Protein AF-A0A520I5Y0-F1 (afdb_monomer)

Nearest PDB structures (foldseek):
  2a5v-assembly1_A  TM=8.656E-01  e=2.217E-03  Mycobacterium tuberculosis H37Rv
  1ym3-assembly1_A-2  TM=8.417E-01  e=1.494E-02  Mycobacterium tuberculosis H37Rv
  8bqs-assembly1_Dc  TM=2.310E-01  e=4.572E+00  Tetrahymena thermophila SB210

Secondary structure (DSSP, 8-state):
----HHHHHHHHHHHHHHHHHHTS-TTSSSSS-HHHHHHHHHHHHHHHHH-HHHHHHHHHTS---EEEEE-TTT--EEEEEE--SS----SSSTT--

Solvent-accessible surface area (backbone atoms only — not comparable to full-atom values): 6111 Å² total; per-residue (Å²): 131,84,84,46,83,76,56,43,63,57,53,59,70,45,45,64,14,45,61,53,30,73,77,50,63,78,79,74,48,96,58,84,55,47,42,61,54,34,38,46,53,50,48,56,51,46,48,51,72,74,31,67,67,58,33,49,38,41,74,72,56,78,43,62,52,72,39,69,50,67,43,89,90,78,68,51,68,50,75,80,42,83,60,45,86,60,87,80,82,84,84,84,75,92,83,79,126

Radius of gyration: 16.55 Å; Cα contacts (8 Å, |Δi|>4): 84; chains: 1; bounding box: 33×55×33 Å

Sequence (97 aa):
GVKDGHITGLLDRIQPAISKAMLLDEKAYRFKDKVAYTNVENSLEEILTKSDIVREMFRNGDIGIVGGVYNVENGEVDFFKDLTSQKTTHQQVAAAI

Structure (mmCIF, N/CA/C/O backbone):
data_AF-A0A520I5Y0-F1
#
_entry.id   AF-A0A520I5Y0-F1
#
loop_
_atom_site.group_PDB
_atom_site.id
_atom_site.type_symbol
_atom_site.label_atom_id
_atom_site.label_alt_id
_atom_site.label_comp_id
_atom_site.label_asym_id
_atom_site.label_entity_id
_atom_site.label_seq_id
_atom_site.pdbx_PDB_ins_code
_atom_site.Cartn_x
_atom_site.Cartn_y
_atom_site.Cartn_z
_atom_site.occupancy
_atom_site.B_iso_or_equiv
_atom_site.auth_seq_id
_atom_site.auth_comp_id
_atom_site.auth_asym_id
_atom_site.auth_atom_id
_atom_site.pdbx_PDB_model_num
ATOM 1 N N . GLY A 1 1 ? 15.659 18.752 -6.696 1.00 55.59 1 GLY A N 1
ATOM 2 C CA . GLY A 1 1 ? 14.289 18.261 -6.935 1.00 55.59 1 GLY A CA 1
ATOM 3 C C . GLY A 1 1 ? 13.495 19.338 -7.640 1.00 55.59 1 GLY A C 1
ATOM 4 O O . GLY A 1 1 ? 13.693 20.505 -7.316 1.00 55.59 1 GLY A O 1
ATOM 5 N N . VAL A 1 2 ? 12.673 18.960 -8.620 1.00 53.00 2 VAL A N 1
ATOM 6 C CA . VAL A 1 2 ? 11.804 19.875 -9.380 1.00 53.00 2 VAL A CA 1
ATOM 7 C C . VAL A 1 2 ? 10.730 20.418 -8.431 1.00 53.00 2 VAL A C 1
ATOM 9 O O . VAL A 1 2 ? 10.042 19.632 -7.786 1.00 53.00 2 VAL A O 1
ATOM 12 N N . LYS A 1 3 ? 10.637 21.743 -8.284 1.00 53.78 3 LYS A N 1
ATOM 13 C CA . LYS A 1 3 ? 9.687 22.410 -7.380 1.00 53.78 3 LYS A CA 1
ATOM 14 C C . LYS A 1 3 ? 8.492 22.931 -8.173 1.00 53.78 3 LYS A C 1
ATOM 16 O O . LYS A 1 3 ? 8.409 24.124 -8.438 1.00 53.78 3 LYS A O 1
ATOM 21 N N . ASP A 1 4 ? 7.582 22.032 -8.533 1.00 68.06 4 ASP A N 1
ATOM 22 C CA . ASP A 1 4 ? 6.228 22.409 -8.947 1.00 68.06 4 ASP A CA 1
ATOM 23 C C . ASP A 1 4 ? 5.300 22.253 -7.738 1.00 68.06 4 ASP A C 1
ATOM 25 O O . ASP A 1 4 ? 5.191 21.167 -7.160 1.00 68.06 4 ASP A O 1
ATOM 29 N N . GLY A 1 5 ? 4.677 23.351 -7.303 1.00 60.81 5 GLY A N 1
ATOM 30 C CA . GLY A 1 5 ? 3.991 23.462 -6.006 1.00 60.81 5 GLY A CA 1
ATOM 31 C C . GLY A 1 5 ? 2.905 22.409 -5.740 1.00 60.81 5 GLY A C 1
ATOM 32 O O . GLY A 1 5 ? 2.714 22.018 -4.594 1.00 60.81 5 GLY A O 1
ATOM 33 N N . HIS A 1 6 ? 2.250 21.882 -6.779 1.00 69.19 6 HIS A N 1
ATOM 34 C CA . HIS A 1 6 ? 1.245 20.817 -6.643 1.00 69.19 6 HIS A CA 1
ATOM 35 C C . HIS A 1 6 ? 1.854 19.411 -6.562 1.00 69.19 6 HIS A C 1
ATOM 37 O O . HIS A 1 6 ? 1.357 18.551 -5.839 1.00 69.19 6 HIS A O 1
ATOM 43 N N . ILE A 1 7 ? 2.947 19.176 -7.287 1.00 74.25 7 ILE A N 1
ATOM 44 C CA . ILE A 1 7 ? 3.621 17.874 -7.336 1.00 74.25 7 ILE A CA 1
ATOM 45 C C . ILE A 1 7 ? 4.456 17.669 -6.069 1.00 74.25 7 ILE A C 1
ATOM 47 O O . ILE A 1 7 ? 4.525 16.558 -5.557 1.00 74.25 7 ILE A O 1
ATOM 51 N N . THR A 1 8 ? 5.024 18.743 -5.515 1.00 77.50 8 THR A N 1
ATOM 52 C CA . THR A 1 8 ? 5.866 18.689 -4.308 1.00 77.50 8 THR A CA 1
ATOM 53 C C . THR A 1 8 ? 5.130 18.034 -3.134 1.00 77.50 8 THR A C 1
ATOM 55 O O . THR A 1 8 ? 5.651 17.093 -2.546 1.00 77.50 8 THR A O 1
ATOM 58 N N . GLY A 1 9 ? 3.878 18.426 -2.867 1.00 79.81 9 GLY A N 1
ATOM 59 C CA . GLY A 1 9 ? 3.096 17.825 -1.780 1.00 79.81 9 GLY A CA 1
ATOM 60 C C . GLY A 1 9 ? 2.764 16.343 -1.997 1.00 79.81 9 GLY A C 1
ATOM 61 O O . GLY A 1 9 ? 2.692 15.578 -1.039 1.00 79.81 9 GLY A O 1
ATOM 62 N N . LEU A 1 10 ? 2.598 15.901 -3.249 1.00 79.94 10 LEU A N 1
ATOM 63 C CA . LEU A 1 10 ? 2.431 14.477 -3.565 1.00 79.94 10 LEU A CA 1
ATOM 64 C C . LEU A 1 10 ? 3.747 13.709 -3.396 1.00 79.94 10 LEU A C 1
ATOM 66 O O . LEU A 1 10 ? 3.743 12.596 -2.872 1.00 79.94 10 LEU A O 1
ATOM 70 N N . LEU A 1 11 ? 4.870 14.316 -3.790 1.00 81.06 11 LEU A N 1
ATOM 71 C CA . LEU A 1 11 ? 6.204 13.742 -3.616 1.00 81.06 11 LEU A CA 1
ATOM 72 C C . LEU A 1 11 ? 6.579 13.585 -2.139 1.00 81.06 11 LEU A C 1
ATOM 74 O O . LEU A 1 11 ? 7.236 12.606 -1.786 1.00 81.06 11 LEU A O 1
ATOM 78 N N . ASP A 1 12 ? 6.132 14.499 -1.278 1.00 84.38 12 ASP A N 1
ATOM 79 C CA . ASP A 1 12 ? 6.351 14.421 0.168 1.00 84.38 12 ASP A CA 1
ATOM 80 C C . ASP A 1 12 ? 5.654 13.196 0.781 1.00 84.38 12 ASP A C 1
ATOM 82 O O . ASP A 1 12 ? 6.216 12.529 1.651 1.00 84.38 12 ASP A O 1
ATOM 86 N N . ARG A 1 13 ? 4.467 12.825 0.278 1.00 84.06 13 ARG A N 1
ATOM 87 C CA . ARG A 1 13 ? 3.715 11.652 0.764 1.00 84.06 13 ARG A CA 1
ATOM 88 C C . ARG A 1 13 ? 4.385 10.322 0.431 1.00 84.06 13 ARG A C 1
ATOM 90 O O . ARG A 1 13 ? 4.209 9.365 1.178 1.00 84.06 13 ARG A O 1
ATOM 97 N N . ILE A 1 14 ? 5.161 10.260 -0.651 1.00 86.88 14 ILE A N 1
ATOM 98 C CA . ILE A 1 14 ? 5.876 9.039 -1.051 1.00 86.88 14 ILE A CA 1
ATOM 99 C C . ILE A 1 14 ? 7.291 8.950 -0.462 1.00 86.88 14 ILE A C 1
ATOM 101 O O . ILE A 1 14 ? 7.899 7.883 -0.526 1.00 86.88 14 ILE A O 1
ATOM 105 N N . GLN A 1 15 ? 7.826 10.020 0.147 1.00 89.06 15 GLN A N 1
ATOM 106 C CA . GLN A 1 15 ? 9.163 9.983 0.764 1.00 89.06 15 GLN A CA 1
ATOM 107 C C . GLN A 1 15 ? 9.336 8.842 1.778 1.00 89.06 15 GLN A C 1
ATOM 109 O O . GLN A 1 15 ? 10.337 8.130 1.679 1.00 89.06 15 GLN A O 1
ATOM 114 N N . PRO A 1 16 ? 8.378 8.576 2.692 1.00 90.81 16 PRO A N 1
ATOM 115 C CA . PRO A 1 16 ? 8.513 7.468 3.636 1.00 90.81 16 PRO A CA 1
ATOM 116 C C . PRO A 1 16 ? 8.621 6.108 2.933 1.00 90.81 16 PRO A C 1
ATOM 118 O O . PRO A 1 16 ? 9.350 5.225 3.384 1.00 90.81 16 PRO A O 1
ATOM 121 N N . ALA A 1 17 ? 7.925 5.936 1.804 1.00 92.19 17 ALA A N 1
ATOM 122 C CA . ALA A 1 17 ? 7.973 4.710 1.013 1.00 92.19 17 ALA A CA 1
ATOM 123 C C . ALA A 1 17 ? 9.340 4.531 0.345 1.00 92.19 17 ALA A C 1
ATOM 125 O O . ALA A 1 17 ? 9.910 3.439 0.396 1.00 92.19 17 ALA A O 1
ATOM 126 N N . ILE A 1 18 ? 9.900 5.609 -0.210 1.00 91.69 18 ILE A N 1
ATOM 127 C CA . ILE A 1 18 ? 11.242 5.612 -0.806 1.00 91.69 18 ILE A CA 1
ATOM 128 C C . ILE A 1 18 ? 12.289 5.246 0.249 1.00 91.69 18 ILE A C 1
ATOM 130 O O . ILE A 1 18 ? 13.069 4.319 0.033 1.00 91.69 18 ILE A O 1
ATOM 134 N N . SER A 1 19 ? 12.275 5.906 1.412 1.00 92.38 19 SER A N 1
ATOM 135 C CA . SER A 1 19 ? 13.221 5.612 2.496 1.00 92.38 19 SER A CA 1
ATOM 136 C C . SER A 1 19 ? 13.139 4.153 2.951 1.00 92.38 19 SER A C 1
ATOM 138 O O . SER A 1 19 ? 14.170 3.505 3.118 1.00 92.38 19 SER A O 1
ATOM 140 N N . LYS A 1 20 ? 11.926 3.601 3.084 1.00 91.69 20 LYS A N 1
ATOM 141 C CA . LYS A 1 20 ? 11.717 2.188 3.432 1.00 91.69 20 LYS A CA 1
ATOM 142 C C . LYS A 1 20 ? 12.245 1.244 2.346 1.00 91.69 20 LYS A C 1
ATOM 144 O O . LYS A 1 20 ? 12.905 0.259 2.661 1.00 91.69 20 LYS A O 1
ATOM 149 N N . ALA A 1 21 ? 12.023 1.563 1.071 1.00 91.94 21 ALA A N 1
ATOM 150 C CA . ALA A 1 21 ? 12.465 0.743 -0.060 1.00 91.94 21 ALA A CA 1
ATOM 151 C C . ALA A 1 21 ? 13.996 0.664 -0.200 1.00 91.94 21 ALA A C 1
ATOM 153 O O . ALA A 1 21 ? 14.523 -0.337 -0.701 1.00 91.94 21 ALA A O 1
ATOM 154 N N . MET A 1 22 ? 14.719 1.694 0.254 1.00 91.50 22 MET A N 1
ATOM 155 C CA . MET A 1 22 ? 16.187 1.713 0.260 1.00 91.50 22 MET A CA 1
ATOM 156 C C . MET A 1 22 ? 16.797 0.700 1.238 1.00 91.50 22 MET A C 1
ATOM 158 O O . MET A 1 22 ? 17.933 0.285 1.035 1.00 91.50 22 MET A O 1
ATOM 162 N N . LEU A 1 23 ? 16.051 0.283 2.266 1.00 91.19 23 LEU A N 1
ATOM 163 C CA . LEU A 1 23 ? 16.502 -0.689 3.268 1.00 91.19 23 LEU A CA 1
ATOM 164 C C . LEU A 1 23 ? 16.199 -2.145 2.880 1.00 91.19 23 LEU A C 1
ATOM 166 O O . LEU A 1 23 ? 16.647 -3.066 3.559 1.00 91.19 23 LEU A O 1
ATOM 170 N N . LEU A 1 24 ? 15.422 -2.360 1.815 1.00 89.12 24 LEU A N 1
ATOM 171 C CA . LEU A 1 24 ? 14.990 -3.684 1.371 1.00 89.12 24 LEU A CA 1
ATOM 172 C C . LEU A 1 24 ? 15.909 -4.245 0.280 1.00 89.12 24 LEU A C 1
ATOM 174 O O . LEU A 1 24 ? 16.344 -3.519 -0.619 1.00 89.12 24 LEU A O 1
ATOM 178 N N . ASP A 1 25 ? 16.141 -5.557 0.316 1.00 88.69 25 ASP A N 1
ATOM 179 C CA . ASP A 1 25 ? 16.820 -6.288 -0.759 1.00 88.69 25 ASP A CA 1
ATOM 180 C C . ASP A 1 25 ? 15.995 -6.241 -2.060 1.00 88.69 25 ASP A C 1
ATOM 182 O O . ASP A 1 25 ? 14.765 -6.177 -2.024 1.00 88.69 25 ASP A O 1
ATOM 186 N N . GLU A 1 26 ? 16.650 -6.280 -3.223 1.00 78.50 26 GLU A N 1
ATOM 187 C CA . GLU A 1 26 ? 15.968 -6.290 -4.529 1.00 78.50 26 GLU A CA 1
ATOM 188 C C . GLU A 1 26 ? 15.018 -7.480 -4.718 1.00 78.50 26 GLU A C 1
ATOM 190 O O . GLU A 1 26 ? 14.071 -7.382 -5.496 1.00 78.50 26 GLU A O 1
ATOM 195 N N . LYS A 1 27 ? 15.241 -8.584 -3.999 1.00 83.69 27 LYS A N 1
ATOM 196 C CA . LYS A 1 27 ? 14.420 -9.801 -4.054 1.00 83.69 27 LYS A CA 1
ATOM 197 C C . LYS A 1 27 ? 13.267 -9.810 -3.050 1.00 83.69 27 LYS A C 1
ATOM 199 O O . LYS A 1 27 ? 12.591 -10.828 -2.930 1.00 83.69 27 LYS A O 1
ATOM 204 N N . ALA A 1 28 ? 13.051 -8.720 -2.310 1.00 83.31 28 ALA A N 1
ATOM 205 C CA . ALA A 1 28 ? 12.002 -8.649 -1.293 1.00 83.31 28 ALA A CA 1
ATOM 206 C C . ALA A 1 28 ? 10.584 -8.813 -1.871 1.00 83.31 28 ALA A C 1
ATOM 208 O O . ALA A 1 28 ? 9.695 -9.277 -1.162 1.00 83.31 28 ALA A O 1
ATOM 209 N N . TYR A 1 29 ? 10.384 -8.459 -3.145 1.00 89.31 29 TYR A N 1
ATOM 210 C CA . TYR A 1 29 ? 9.086 -8.492 -3.817 1.00 89.31 29 TYR A CA 1
ATOM 211 C C . TYR A 1 29 ? 9.166 -9.136 -5.203 1.00 89.31 29 TYR A C 1
ATOM 213 O O . TYR A 1 29 ? 10.246 -9.254 -5.785 1.00 89.31 29 TYR A O 1
ATOM 221 N N . ARG A 1 30 ? 8.007 -9.538 -5.747 1.00 89.38 30 ARG A N 1
ATOM 222 C CA . ARG A 1 30 ? 7.908 -10.198 -7.058 1.00 89.38 30 ARG A CA 1
ATOM 223 C C . ARG A 1 30 ? 8.336 -9.287 -8.205 1.00 89.38 30 ARG A C 1
ATOM 225 O O . ARG A 1 30 ? 9.021 -9.734 -9.123 1.00 89.38 30 ARG A O 1
ATOM 232 N N . PHE A 1 31 ? 7.929 -8.018 -8.162 1.00 86.81 31 PHE A N 1
ATOM 233 C CA . PHE A 1 31 ? 8.348 -7.011 -9.140 1.00 86.81 31 PHE A CA 1
ATOM 234 C C . PHE A 1 31 ? 9.485 -6.161 -8.573 1.00 86.81 31 PHE A C 1
ATOM 236 O O . PHE A 1 31 ? 9.540 -5.897 -7.375 1.00 86.81 31 PHE A O 1
ATOM 243 N N . LYS A 1 32 ? 10.372 -5.673 -9.446 1.00 85.31 32 LYS A N 1
ATOM 244 C CA . LYS A 1 32 ? 11.559 -4.894 -9.051 1.00 85.31 32 LYS A CA 1
ATOM 245 C C . LYS A 1 32 ? 11.256 -3.460 -8.583 1.00 85.31 32 LYS A C 1
ATOM 247 O O . LYS A 1 32 ? 12.181 -2.705 -8.297 1.00 85.31 32 LYS A O 1
ATOM 252 N N . ASP A 1 33 ? 9.985 -3.075 -8.477 1.00 89.62 33 ASP A N 1
ATOM 253 C CA . ASP A 1 33 ? 9.563 -1.741 -8.042 1.00 89.62 33 ASP A CA 1
ATOM 254 C C . ASP A 1 33 ? 9.289 -1.685 -6.533 1.00 89.62 33 ASP A C 1
ATOM 256 O O . ASP A 1 33 ? 8.151 -1.582 -6.079 1.00 89.62 33 ASP A O 1
ATOM 260 N N . LYS A 1 34 ? 10.355 -1.749 -5.728 1.00 92.94 34 LYS A N 1
ATOM 261 C CA . LYS A 1 34 ? 10.255 -1.740 -4.257 1.00 92.94 34 LYS A CA 1
ATOM 262 C C . LYS A 1 34 ? 9.503 -0.528 -3.702 1.00 92.94 34 LYS A C 1
ATOM 264 O O . LYS A 1 34 ? 8.879 -0.649 -2.652 1.00 92.94 34 LYS A O 1
ATOM 269 N N . VAL A 1 35 ? 9.578 0.621 -4.377 1.00 93.38 35 VAL A N 1
ATOM 270 C CA . VAL A 1 35 ? 8.926 1.859 -3.927 1.00 93.38 35 VAL A CA 1
ATOM 271 C C . VAL A 1 35 ? 7.411 1.733 -4.044 1.00 93.38 35 VAL A C 1
ATOM 273 O O . VAL A 1 35 ? 6.700 2.163 -3.137 1.00 93.38 35 VAL A O 1
ATOM 276 N N . ALA A 1 36 ? 6.906 1.098 -5.105 1.00 93.69 36 ALA A N 1
ATOM 277 C CA . ALA A 1 36 ? 5.480 0.814 -5.230 1.00 93.69 36 ALA A CA 1
ATOM 278 C C . ALA A 1 36 ? 4.976 -0.078 -4.084 1.00 93.69 36 ALA A C 1
ATOM 280 O O . ALA A 1 36 ? 3.977 0.256 -3.446 1.00 93.69 36 ALA A O 1
ATOM 281 N N . TYR A 1 37 ? 5.695 -1.159 -3.761 1.00 95.31 37 TYR A N 1
ATOM 282 C CA . TYR A 1 37 ? 5.316 -2.047 -2.655 1.00 95.31 37 TYR A CA 1
ATOM 283 C C . TYR A 1 37 ? 5.319 -1.326 -1.310 1.00 95.31 37 TYR A C 1
ATOM 285 O O . TYR A 1 37 ? 4.323 -1.369 -0.589 1.00 95.31 37 TYR A O 1
ATOM 293 N N . THR A 1 38 ? 6.395 -0.612 -0.975 1.00 95.06 38 THR A N 1
ATOM 294 C CA . THR A 1 38 ? 6.460 0.113 0.301 1.00 95.06 38 THR A CA 1
ATOM 295 C C . THR A 1 38 ? 5.437 1.241 0.375 1.00 95.06 38 THR A C 1
ATOM 297 O O . THR A 1 38 ? 4.951 1.541 1.462 1.00 95.06 38 THR A O 1
ATOM 300 N N . ASN A 1 39 ? 5.049 1.837 -0.756 1.00 95.50 39 ASN A N 1
ATOM 301 C CA . ASN A 1 39 ? 3.968 2.816 -0.804 1.00 95.50 39 ASN A CA 1
ATOM 302 C C . ASN A 1 39 ? 2.600 2.176 -0.525 1.00 95.50 39 ASN A C 1
ATOM 304 O O . ASN A 1 39 ? 1.804 2.747 0.222 1.00 95.50 39 ASN A O 1
ATOM 308 N N . VAL A 1 40 ? 2.340 0.980 -1.064 1.00 95.56 40 VAL A N 1
ATOM 309 C CA . VAL A 1 40 ? 1.133 0.205 -0.735 1.00 95.56 40 VAL A CA 1
ATOM 310 C C . VAL A 1 40 ? 1.127 -0.161 0.748 1.00 95.56 40 VAL A C 1
ATOM 312 O O . VAL A 1 40 ? 0.134 0.092 1.421 1.00 95.56 40 VAL A O 1
ATOM 315 N N . GLU A 1 41 ? 2.234 -0.666 1.297 1.00 94.00 41 GLU A N 1
ATOM 316 C CA . GLU A 1 41 ? 2.332 -0.977 2.730 1.00 94.00 41 GLU A CA 1
ATOM 317 C C . GLU A 1 41 ? 2.077 0.242 3.621 1.00 94.00 41 GLU A C 1
ATOM 319 O O . GLU A 1 41 ? 1.304 0.156 4.573 1.00 94.00 41 GLU A O 1
ATOM 324 N N . ASN A 1 42 ? 2.694 1.381 3.301 1.00 94.62 42 ASN A N 1
ATOM 325 C CA . ASN A 1 42 ? 2.492 2.616 4.053 1.00 94.62 42 ASN A CA 1
ATOM 326 C C . ASN A 1 42 ? 1.038 3.092 3.957 1.00 94.62 42 ASN A C 1
ATOM 328 O O . ASN A 1 42 ? 0.493 3.588 4.937 1.00 94.62 42 ASN A O 1
ATOM 332 N N . SER A 1 43 ? 0.393 2.906 2.803 1.00 94.12 43 SER A N 1
ATOM 333 C CA . SER A 1 43 ? -1.024 3.235 2.624 1.00 94.12 43 SER A CA 1
ATOM 334 C C . SER A 1 43 ? -1.924 2.333 3.473 1.00 94.12 43 SER A C 1
ATOM 336 O O . SER A 1 43 ? -2.861 2.825 4.094 1.00 94.12 43 SER A O 1
ATOM 338 N N . LEU A 1 44 ? -1.630 1.029 3.552 1.00 93.94 44 LEU A N 1
ATOM 339 C CA . LEU A 1 44 ? -2.350 0.095 4.427 1.00 93.94 44 LEU A CA 1
ATOM 340 C C . LEU A 1 44 ? -2.242 0.513 5.899 1.00 93.94 44 LEU A C 1
ATOM 342 O O . LEU A 1 44 ? -3.246 0.550 6.613 1.00 93.94 44 LEU A O 1
ATOM 346 N N . GLU A 1 45 ? -1.034 0.859 6.343 1.00 92.56 45 GLU A N 1
ATOM 347 C CA . GLU A 1 45 ? -0.790 1.359 7.696 1.00 92.56 45 GLU A CA 1
ATOM 348 C C . GLU A 1 45 ? -1.517 2.685 7.943 1.00 92.56 45 GLU A C 1
ATOM 350 O O . GLU A 1 45 ? -2.186 2.842 8.963 1.00 92.56 45 GLU A O 1
ATOM 355 N N . GLU A 1 46 ? -1.456 3.627 7.002 1.00 93.88 46 GLU A N 1
ATOM 356 C CA . GLU A 1 46 ? -2.141 4.916 7.100 1.00 93.88 46 GLU A CA 1
ATOM 357 C C . GLU A 1 46 ? -3.662 4.743 7.211 1.00 93.88 46 GLU A C 1
ATOM 359 O O . GLU A 1 46 ? -4.291 5.373 8.060 1.00 93.88 46 GLU A O 1
ATOM 364 N N . ILE A 1 47 ? -4.255 3.851 6.413 1.00 94.06 47 ILE A N 1
ATOM 365 C CA . ILE A 1 47 ? -5.690 3.540 6.458 1.00 94.06 47 ILE A CA 1
ATOM 366 C C . ILE A 1 47 ? -6.088 3.022 7.844 1.00 94.06 47 ILE A C 1
ATOM 368 O O . ILE A 1 47 ? -7.052 3.516 8.432 1.00 94.06 47 ILE A O 1
ATOM 372 N N . LEU A 1 48 ? -5.336 2.062 8.389 1.00 93.06 48 LEU A N 1
ATOM 373 C CA . LEU A 1 48 ? -5.632 1.462 9.693 1.00 93.06 48 LEU A CA 1
ATOM 374 C C . LEU A 1 48 ? -5.335 2.408 10.866 1.00 93.06 48 LEU A C 1
ATOM 376 O O . LEU A 1 48 ? -6.001 2.347 11.900 1.00 93.06 48 LEU A O 1
ATOM 380 N N . THR A 1 49 ? -4.349 3.293 10.740 1.00 93.81 49 THR A N 1
AT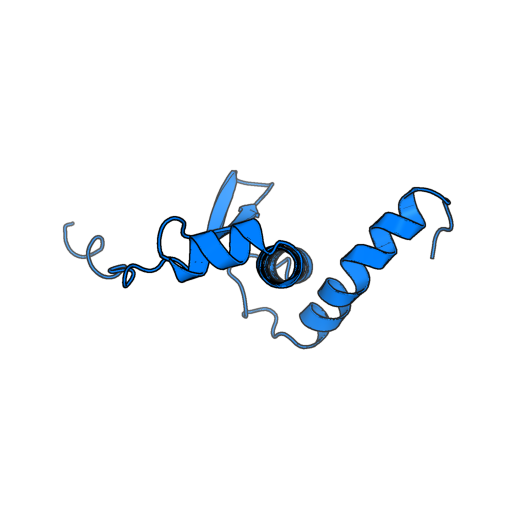OM 381 C CA . THR A 1 49 ? -3.957 4.208 11.824 1.00 93.81 49 THR A CA 1
ATOM 382 C C . THR A 1 49 ? -4.785 5.488 11.846 1.00 93.81 49 THR A C 1
ATOM 384 O O . THR A 1 49 ? -5.126 5.956 12.930 1.00 93.81 49 THR A O 1
ATOM 387 N N . LYS A 1 50 ? -5.153 6.042 10.684 1.00 95.69 50 LYS A N 1
ATOM 388 C CA . LYS A 1 50 ? -5.845 7.339 10.590 1.00 95.69 50 LYS A CA 1
ATOM 389 C C . LYS A 1 50 ? -7.366 7.250 10.523 1.00 95.69 50 LYS A C 1
ATOM 391 O O . LYS A 1 50 ? -8.021 8.247 10.809 1.00 95.69 50 LYS A O 1
ATOM 396 N N . SER A 1 51 ? -7.935 6.106 10.138 1.00 96.31 51 SER A N 1
ATOM 397 C CA . SER A 1 51 ? -9.389 5.929 10.077 1.00 96.31 51 SER A CA 1
ATOM 398 C C . SER A 1 51 ? -9.880 5.043 11.212 1.00 96.31 51 SER A C 1
ATOM 400 O O . SER A 1 51 ? -9.739 3.821 11.175 1.00 96.31 51 SER A O 1
ATOM 402 N N . ASP A 1 52 ? -10.498 5.665 12.213 1.00 95.56 52 ASP A N 1
ATOM 403 C CA . ASP A 1 52 ? -11.069 4.959 13.362 1.00 95.56 52 ASP A CA 1
ATOM 404 C C . ASP A 1 52 ? -12.164 3.976 12.931 1.00 95.56 52 ASP A C 1
ATOM 406 O O . ASP A 1 52 ? -12.198 2.850 13.420 1.00 95.56 52 ASP A O 1
ATOM 410 N N . ILE A 1 53 ? -12.979 4.366 11.944 1.00 96.75 53 ILE A N 1
ATOM 411 C CA . ILE A 1 53 ? -14.058 3.542 11.381 1.00 96.75 53 ILE A CA 1
ATOM 412 C C . ILE A 1 53 ? -13.483 2.272 10.748 1.00 96.75 53 ILE A C 1
ATOM 414 O O . ILE A 1 53 ? -13.886 1.165 11.093 1.00 96.75 53 ILE A O 1
ATOM 418 N N . VAL A 1 54 ? -12.511 2.418 9.841 1.00 94.62 54 VAL A N 1
ATOM 419 C CA . VAL A 1 54 ? -11.913 1.266 9.147 1.00 94.62 54 VAL A CA 1
ATOM 420 C C . VAL A 1 54 ? -11.164 0.382 10.140 1.00 94.62 54 VAL A C 1
ATOM 422 O O . VAL A 1 54 ? -11.259 -0.841 10.065 1.00 94.62 54 VAL A O 1
ATOM 425 N N . ARG A 1 55 ? -10.463 0.981 11.109 1.00 94.50 55 ARG A N 1
ATOM 426 C CA . ARG A 1 55 ? -9.774 0.242 12.169 1.00 94.50 55 ARG A CA 1
ATOM 427 C C . ARG A 1 55 ? -10.741 -0.573 13.022 1.00 94.50 55 ARG A C 1
ATOM 429 O O . ARG A 1 55 ? -10.419 -1.707 13.364 1.00 94.50 55 ARG A O 1
ATOM 436 N N . GLU A 1 56 ? -11.889 -0.015 13.391 1.00 95.38 56 GLU A N 1
ATOM 437 C CA . GLU A 1 56 ? -12.900 -0.719 14.179 1.00 95.38 56 GLU A CA 1
ATOM 438 C C . GLU A 1 56 ? -13.522 -1.872 13.385 1.00 95.38 56 GLU A C 1
ATOM 440 O O . GLU A 1 56 ? -13.488 -3.005 13.859 1.00 95.38 56 GLU A O 1
ATOM 445 N N . MET A 1 57 ? -13.962 -1.626 12.146 1.00 94.62 57 MET A N 1
ATOM 446 C CA . MET A 1 57 ? -14.498 -2.671 11.259 1.00 94.62 57 MET A CA 1
ATOM 447 C C . MET A 1 57 ? -13.489 -3.807 11.040 1.00 94.62 57 MET A C 1
ATOM 449 O O . MET A 1 57 ? -13.841 -4.984 11.075 1.00 94.62 57 MET A O 1
ATOM 453 N N . PHE A 1 58 ? -12.211 -3.465 10.858 1.00 92.50 58 PHE A N 1
ATOM 454 C CA . PHE A 1 58 ? -11.137 -4.443 10.720 1.00 92.50 58 PHE A CA 1
ATOM 455 C C . PHE A 1 58 ? -10.947 -5.280 11.993 1.00 92.50 58 PHE A C 1
ATOM 457 O O . PHE A 1 58 ? -10.840 -6.503 11.931 1.00 92.50 58 PHE A O 1
ATOM 464 N N . ARG A 1 59 ? -10.931 -4.635 13.168 1.00 91.31 59 ARG A N 1
ATOM 465 C CA . ARG A 1 59 ? -10.793 -5.316 14.467 1.00 91.31 59 ARG A CA 1
ATOM 466 C C . ARG A 1 59 ? -11.983 -6.213 14.793 1.00 91.31 59 ARG A C 1
ATOM 468 O O . ARG A 1 59 ? -11.786 -7.245 15.430 1.00 91.31 59 ARG A O 1
ATOM 475 N N . ASN A 1 60 ? -13.177 -5.823 14.362 1.00 94.12 60 ASN A N 1
ATOM 476 C CA . ASN A 1 60 ? -14.396 -6.611 14.513 1.00 94.12 60 ASN A CA 1
ATOM 477 C C . ASN A 1 60 ? -14.451 -7.794 13.531 1.00 94.12 60 ASN A C 1
ATOM 479 O O . ASN A 1 60 ? -15.256 -8.702 13.717 1.00 94.12 60 ASN A O 1
ATOM 483 N N . GLY A 1 61 ? -13.574 -7.815 12.520 1.00 92.44 61 GLY A N 1
ATOM 484 C CA . GLY A 1 61 ? -13.557 -8.836 11.472 1.00 92.44 61 GLY A CA 1
ATOM 485 C C . GLY A 1 61 ? -14.617 -8.625 10.390 1.00 92.44 61 GLY A C 1
ATOM 486 O O . GLY A 1 61 ? -14.826 -9.516 9.570 1.00 92.44 61 GLY A O 1
ATOM 487 N N . ASP A 1 62 ? -15.261 -7.456 10.363 1.00 93.81 62 ASP A N 1
ATOM 488 C CA . ASP A 1 62 ? -16.272 -7.096 9.363 1.00 93.81 62 ASP A CA 1
ATOM 489 C C . ASP A 1 62 ? -15.644 -6.898 7.976 1.00 93.81 62 ASP A C 1
ATOM 491 O O . ASP A 1 62 ? -16.293 -7.098 6.949 1.00 93.81 62 ASP A O 1
ATOM 495 N N . ILE A 1 63 ? -14.368 -6.495 7.944 1.00 93.12 63 ILE A N 1
ATOM 496 C CA . ILE A 1 63 ? -13.586 -6.291 6.723 1.00 93.12 63 ILE A CA 1
ATOM 497 C C . ILE A 1 63 ? -12.186 -6.889 6.858 1.00 93.12 63 ILE A C 1
ATOM 499 O O . ILE A 1 63 ? -11.586 -6.889 7.931 1.00 93.12 63 ILE A O 1
A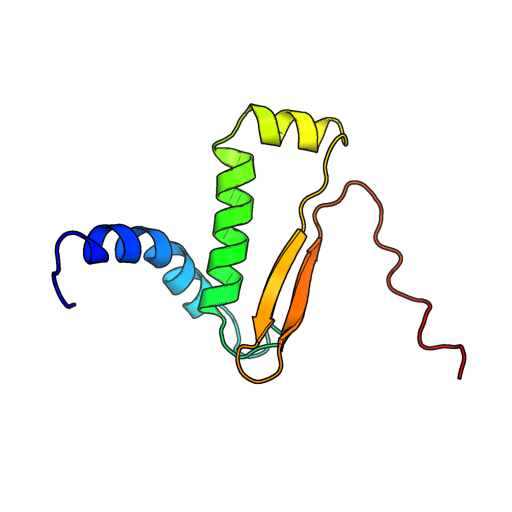TOM 503 N N . GLY A 1 64 ? -11.637 -7.334 5.731 1.00 92.31 64 GLY A N 1
ATOM 504 C CA . GLY A 1 64 ? -10.215 -7.619 5.571 1.00 92.31 64 GLY A CA 1
ATOM 505 C C . GLY A 1 64 ? -9.584 -6.649 4.577 1.00 92.31 64 GLY A C 1
ATOM 506 O O . GLY A 1 64 ? -10.285 -6.011 3.790 1.00 92.31 64 GLY A O 1
ATOM 507 N N . ILE A 1 65 ? -8.259 -6.525 4.614 1.00 93.38 65 ILE A N 1
ATOM 508 C CA . ILE A 1 65 ? -7.521 -5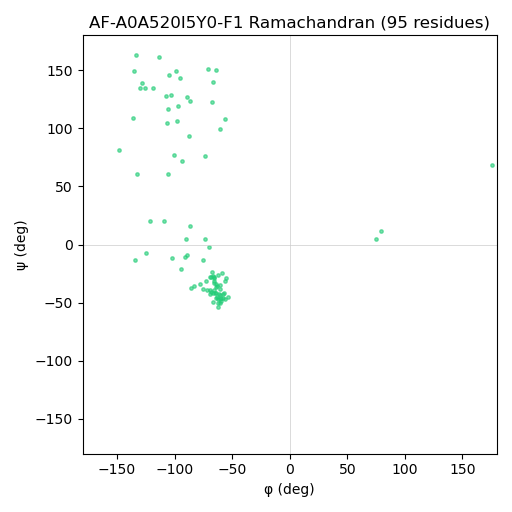.626 3.722 1.00 93.38 65 ILE A CA 1
ATOM 509 C C . ILE A 1 65 ? -6.382 -6.405 3.071 1.00 93.38 65 ILE A C 1
ATOM 511 O O . ILE A 1 65 ? -5.664 -7.138 3.749 1.00 93.38 65 ILE A O 1
ATOM 515 N N . VAL A 1 66 ? -6.213 -6.234 1.761 1.00 94.88 66 VAL A N 1
ATOM 516 C CA . VAL A 1 66 ? -5.133 -6.854 0.989 1.00 94.88 66 VAL A CA 1
ATOM 517 C C . VAL A 1 66 ? -4.371 -5.772 0.224 1.00 94.88 66 VAL A C 1
ATOM 519 O O . VAL A 1 66 ? -4.975 -4.886 -0.377 1.00 94.88 66 VAL A O 1
ATOM 522 N N . GLY A 1 67 ? -3.042 -5.838 0.255 1.00 95.25 67 GLY A N 1
ATOM 523 C CA . GLY A 1 67 ? -2.149 -5.023 -0.564 1.00 95.25 67 GLY A CA 1
ATOM 524 C C . GLY A 1 67 ? -1.848 -5.704 -1.893 1.00 95.25 67 GLY A C 1
ATOM 525 O O . GLY A 1 67 ? -1.396 -6.849 -1.906 1.00 95.25 67 GLY A O 1
ATOM 526 N N . GLY A 1 68 ? -2.072 -4.987 -2.994 1.00 96.06 68 GLY A N 1
ATOM 527 C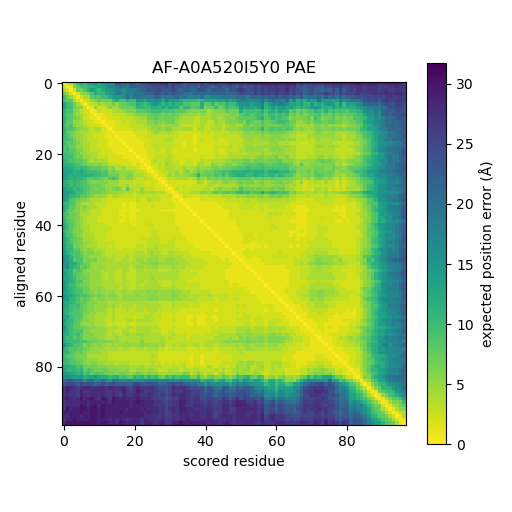 CA . GLY A 1 68 ? -1.774 -5.447 -4.348 1.00 96.06 68 GLY A CA 1
ATOM 528 C C . GLY A 1 68 ? -0.944 -4.428 -5.123 1.00 96.06 68 GLY A C 1
ATOM 529 O O . GLY A 1 68 ? -1.209 -3.228 -5.053 1.00 96.06 68 GLY A O 1
ATOM 530 N N . VAL A 1 69 ? 0.038 -4.910 -5.879 1.00 95.62 69 VAL A N 1
ATOM 531 C CA . VAL A 1 69 ? 0.768 -4.131 -6.891 1.00 95.62 69 VAL A CA 1
ATOM 532 C C . VAL A 1 69 ? 0.540 -4.805 -8.232 1.00 95.62 69 VAL A C 1
ATOM 534 O O . VAL A 1 69 ? 0.630 -6.024 -8.315 1.00 95.62 69 VAL A O 1
ATOM 537 N N . TYR A 1 70 ? 0.244 -4.045 -9.283 1.00 94.38 70 TYR A N 1
ATOM 538 C CA . TYR A 1 70 ? 0.122 -4.596 -10.632 1.00 94.38 70 TYR A CA 1
ATOM 539 C C . TYR A 1 70 ? 1.350 -4.247 -11.474 1.00 94.38 70 TYR A C 1
ATOM 541 O O . TYR A 1 70 ? 1.935 -3.173 -11.323 1.00 94.38 70 TYR A O 1
ATOM 549 N N . ASN A 1 71 ? 1.741 -5.152 -12.365 1.00 93.31 71 ASN A N 1
ATOM 550 C CA . ASN A 1 71 ? 2.774 -4.907 -13.357 1.00 93.31 71 ASN A CA 1
ATOM 551 C C . ASN A 1 71 ? 2.140 -4.264 -14.600 1.00 93.31 71 ASN A C 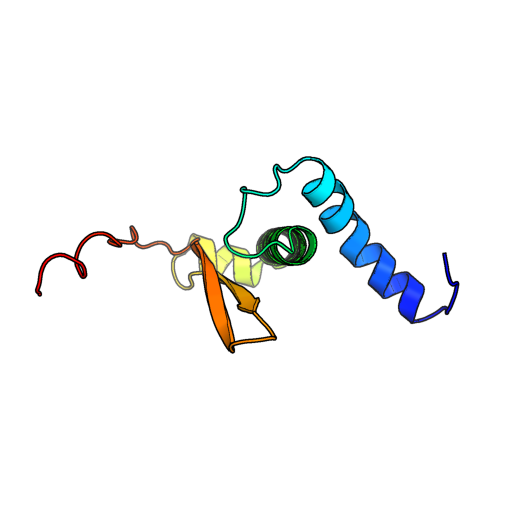1
ATOM 553 O O . ASN A 1 71 ? 1.221 -4.811 -15.208 1.00 93.31 71 ASN A O 1
ATOM 557 N N . VAL A 1 72 ? 2.646 -3.091 -14.977 1.00 91.31 72 VAL A N 1
ATOM 558 C CA . VAL A 1 72 ? 2.138 -2.298 -16.106 1.00 91.31 72 VAL A CA 1
ATOM 559 C C . VAL A 1 72 ? 2.375 -2.987 -17.458 1.00 91.31 72 VAL A C 1
ATOM 561 O O . VAL A 1 72 ? 1.609 -2.770 -18.391 1.00 91.31 72 VAL A O 1
ATOM 564 N N . GLU A 1 73 ? 3.406 -3.826 -17.578 1.00 92.56 73 GLU A N 1
ATOM 565 C CA . GLU A 1 73 ? 3.788 -4.479 -18.837 1.00 92.56 73 GLU A CA 1
ATOM 566 C C . GLU A 1 73 ? 2.852 -5.631 -19.219 1.00 92.56 73 GLU A C 1
ATOM 568 O O . GLU A 1 73 ? 2.558 -5.819 -20.398 1.00 92.56 73 GLU A O 1
ATOM 573 N N . ASN A 1 74 ? 2.400 -6.417 -18.237 1.00 93.06 74 ASN A N 1
ATOM 574 C CA . ASN A 1 74 ? 1.646 -7.652 -18.480 1.00 93.06 74 ASN A CA 1
ATOM 575 C C . ASN A 1 74 ? 0.284 -7.715 -17.766 1.00 93.06 74 ASN A C 1
ATOM 577 O O . ASN A 1 74 ? -0.486 -8.639 -18.015 1.00 93.06 74 ASN A O 1
ATOM 581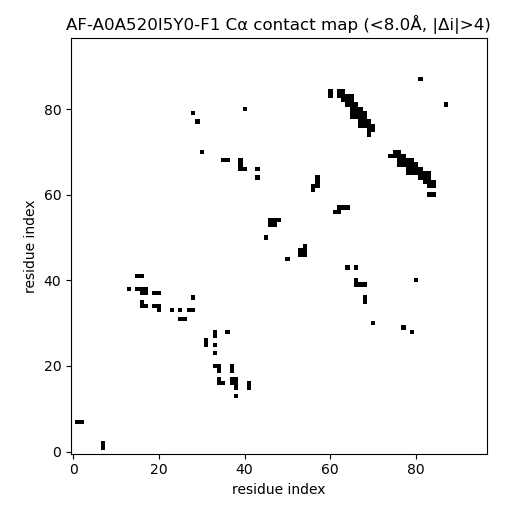 N N . GLY A 1 75 ? -0.029 -6.751 -16.896 1.00 93.06 75 GLY A N 1
ATOM 582 C CA . GLY A 1 75 ? -1.286 -6.692 -16.151 1.00 93.06 75 GLY A CA 1
ATOM 583 C C . GLY A 1 75 ? -1.396 -7.681 -14.985 1.00 93.06 75 GLY A C 1
ATOM 584 O O . GLY A 1 75 ? -2.452 -7.744 -14.357 1.00 93.06 75 GLY A O 1
ATOM 585 N N . GLU A 1 76 ? -0.347 -8.447 -14.668 1.00 95.12 76 GLU A N 1
ATOM 586 C CA . GLU A 1 76 ? -0.354 -9.343 -13.508 1.00 95.12 76 GLU A CA 1
ATOM 587 C C . GLU A 1 76 ? -0.406 -8.546 -12.204 1.00 95.12 76 GLU A C 1
ATOM 589 O O . GLU A 1 76 ? 0.292 -7.544 -12.048 1.00 95.12 76 GLU A O 1
ATOM 594 N N . VAL A 1 77 ? -1.188 -9.028 -11.239 1.00 94.88 77 VAL A N 1
ATOM 595 C CA . VAL A 1 77 ? -1.279 -8.444 -9.898 1.00 94.88 77 VAL A CA 1
ATOM 596 C C . VAL A 1 77 ? -0.571 -9.351 -8.899 1.00 94.88 77 VAL A C 1
ATOM 598 O O . VAL A 1 77 ? -0.866 -10.542 -8.819 1.00 94.88 77 VAL A O 1
ATOM 601 N N . ASP A 1 78 ? 0.342 -8.778 -8.121 1.00 94.81 78 ASP A N 1
ATOM 602 C CA . ASP A 1 78 ? 0.959 -9.412 -6.963 1.00 94.81 78 ASP A CA 1
ATOM 603 C C . ASP A 1 78 ? 0.249 -8.961 -5.682 1.00 94.81 78 ASP A C 1
ATOM 605 O O . ASP A 1 78 ? 0.395 -7.818 -5.239 1.00 94.81 78 ASP A O 1
ATOM 609 N N . PHE A 1 79 ? -0.546 -9.858 -5.096 1.00 94.75 79 PHE A N 1
ATOM 610 C CA . PHE A 1 79 ? -1.165 -9.663 -3.785 1.00 94.75 79 PHE A CA 1
ATOM 611 C C . PHE A 1 79 ? -0.200 -10.146 -2.700 1.00 94.75 79 PHE A C 1
ATOM 613 O O . PHE A 1 79 ? -0.156 -11.328 -2.366 1.00 94.75 79 PHE A O 1
ATOM 620 N N . PHE A 1 80 ? 0.602 -9.228 -2.169 1.00 91.38 80 PHE A N 1
ATOM 621 C CA . PHE A 1 80 ? 1.774 -9.562 -1.353 1.00 91.38 80 PHE A CA 1
ATOM 622 C C . PHE A 1 80 ? 1.554 -9.384 0.158 1.00 91.38 80 PHE A C 1
ATOM 624 O O . PHE A 1 80 ? 2.377 -9.816 0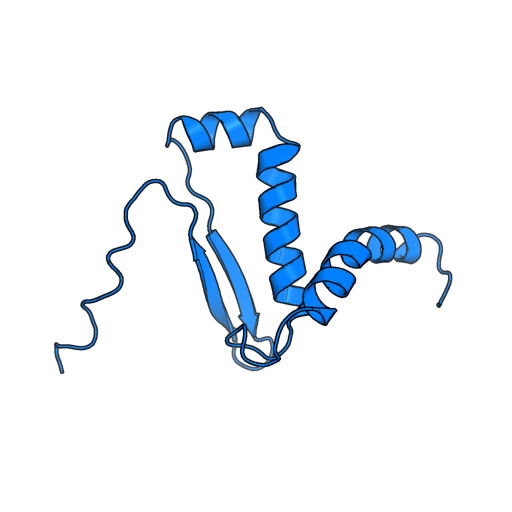.968 1.00 91.38 80 PHE A O 1
ATOM 631 N N . LYS A 1 81 ? 0.454 -8.736 0.562 1.00 90.31 81 LYS A N 1
ATOM 632 C CA . LYS A 1 81 ? 0.123 -8.494 1.970 1.00 90.31 81 LYS A CA 1
ATOM 633 C C . LYS A 1 81 ? -1.345 -8.785 2.222 1.00 90.31 81 LYS A C 1
ATOM 635 O O . LYS A 1 81 ? -2.196 -8.011 1.806 1.00 90.31 81 LYS A O 1
ATOM 640 N N . ASP A 1 82 ? -1.628 -9.867 2.932 1.00 90.50 82 ASP A N 1
ATOM 641 C CA . ASP A 1 82 ? -2.980 -10.245 3.338 1.00 90.50 82 ASP A CA 1
ATOM 642 C C . ASP A 1 82 ? -3.155 -9.965 4.837 1.00 90.50 82 ASP A C 1
ATOM 644 O O . ASP A 1 82 ? -2.427 -10.511 5.669 1.00 90.50 82 ASP A O 1
ATOM 648 N N . LEU A 1 83 ? -4.067 -9.053 5.173 1.00 87.12 83 LEU A N 1
ATOM 649 C CA . LEU A 1 83 ? -4.441 -8.723 6.548 1.00 87.12 83 LEU A CA 1
ATOM 650 C C . LEU A 1 83 ? -5.852 -9.226 6.880 1.00 87.12 83 LEU A C 1
ATOM 652 O O . LEU A 1 83 ? -6.484 -8.719 7.795 1.00 87.12 83 LEU A O 1
ATOM 656 N N . THR A 1 84 ? -6.401 -10.193 6.154 1.00 82.25 84 THR A N 1
ATOM 657 C CA . THR A 1 84 ? -7.747 -10.703 6.437 1.00 82.25 84 THR A CA 1
ATOM 658 C C . THR A 1 84 ? -7.789 -11.520 7.737 1.00 82.25 84 THR A C 1
ATOM 660 O O . THR A 1 84 ? -6.821 -12.152 8.157 1.00 82.25 84 THR A O 1
ATOM 663 N N . SER A 1 85 ? -8.945 -11.526 8.405 1.00 64.75 85 SER A N 1
ATOM 664 C CA . SER A 1 85 ? -9.171 -12.284 9.648 1.00 64.75 85 SER A CA 1
ATOM 665 C C . SER A 1 85 ? -9.229 -13.806 9.432 1.00 64.75 85 SER A C 1
ATOM 667 O O . SER A 1 85 ? -9.385 -14.560 10.393 1.00 64.75 85 SER A O 1
ATOM 669 N N . GLN A 1 86 ? -9.126 -14.277 8.184 1.00 56.44 86 GLN A N 1
ATOM 670 C CA . GLN A 1 86 ? -9.147 -15.693 7.838 1.00 56.44 86 GLN A CA 1
ATOM 671 C C . GLN A 1 86 ? -7.725 -16.165 7.541 1.00 56.44 86 GLN A C 1
ATOM 673 O O . GLN A 1 86 ? -7.011 -15.563 6.751 1.00 56.44 86 GLN A O 1
ATOM 678 N N . LYS A 1 87 ? -7.302 -17.264 8.177 1.00 43.66 87 LYS A N 1
ATOM 679 C CA . LYS A 1 87 ? -6.032 -17.924 7.853 1.00 43.66 87 LYS A CA 1
ATOM 680 C C . LYS A 1 87 ? -6.035 -18.284 6.368 1.00 43.66 87 LYS A C 1
ATOM 682 O O . LYS A 1 87 ? -6.733 -19.213 5.971 1.00 43.66 87 LYS A O 1
ATOM 687 N N . THR A 1 88 ? -5.249 -17.579 5.570 1.00 43.59 88 THR A N 1
ATOM 688 C CA . THR A 1 88 ? -5.098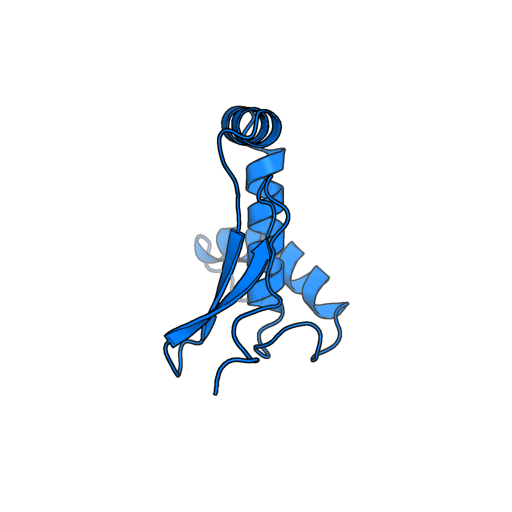 -17.826 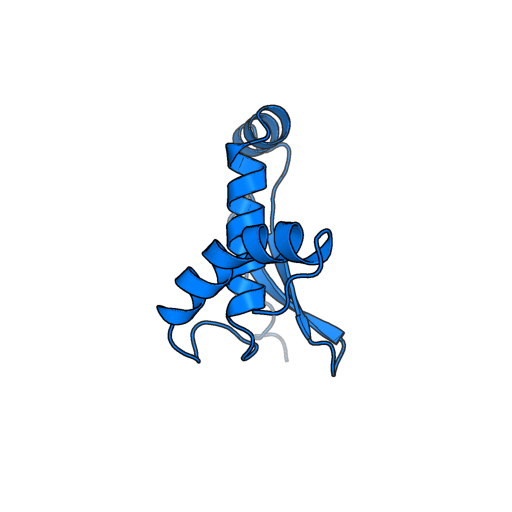4.140 1.00 43.59 88 THR A CA 1
ATOM 689 C C . THR A 1 88 ? -4.547 -19.239 3.909 1.00 43.59 88 THR A C 1
ATOM 691 O O . THR A 1 88 ? -3.351 -19.500 4.036 1.00 43.59 88 THR A O 1
ATOM 694 N N . THR A 1 89 ? -5.426 -20.190 3.586 1.00 42.75 89 THR A N 1
ATOM 695 C CA . THR A 1 89 ? -5.064 -21.502 3.037 1.00 42.75 89 THR A CA 1
ATOM 696 C C . THR A 1 89 ? -4.627 -21.311 1.582 1.00 42.75 89 THR A C 1
ATOM 698 O O . THR A 1 89 ? -5.363 -21.602 0.646 1.00 42.75 89 THR A O 1
ATOM 701 N N . HIS A 1 90 ? -3.413 -20.805 1.369 1.00 47.88 90 HIS A N 1
ATOM 702 C CA . HIS A 1 90 ? -2.757 -20.811 0.057 1.00 47.88 90 HIS A CA 1
ATOM 703 C C . HIS A 1 90 ? -1.643 -21.864 0.018 1.00 47.88 90 HIS A C 1
ATOM 705 O O . HIS A 1 90 ? -0.476 -21.571 -0.200 1.00 47.88 90 HIS A O 1
ATOM 711 N N . GLN A 1 91 ? -2.026 -23.126 0.218 1.00 41.88 91 GLN A N 1
ATOM 712 C CA . GLN A 1 91 ? -1.280 -24.307 -0.228 1.00 41.88 91 GLN A CA 1
ATOM 713 C C . GLN A 1 91 ? -2.300 -25.409 -0.535 1.00 41.88 91 GLN A C 1
ATOM 715 O O . GLN A 1 91 ? -2.564 -26.229 0.332 1.00 41.88 91 GLN A O 1
ATOM 720 N N . GLN A 1 92 ? -2.928 -25.384 -1.719 1.00 40.84 92 GLN A N 1
ATOM 721 C CA . GLN A 1 92 ? -3.554 -26.545 -2.389 1.00 40.84 92 GLN A CA 1
ATOM 722 C C . GLN A 1 92 ? -4.269 -26.099 -3.680 1.00 40.84 92 GLN A C 1
ATOM 724 O O . GLN A 1 92 ? -5.487 -26.117 -3.772 1.00 40.84 92 GLN A O 1
ATOM 729 N N . VAL A 1 93 ? -3.514 -25.684 -4.701 1.00 46.47 93 VAL A N 1
ATOM 730 C CA . VAL A 1 93 ? -4.005 -25.785 -6.098 1.00 46.47 93 VAL A CA 1
ATOM 731 C C . VAL A 1 93 ? -2.932 -26.353 -7.043 1.00 46.47 93 VAL A C 1
ATOM 733 O O . VAL A 1 93 ? -3.250 -26.839 -8.117 1.00 46.47 93 VAL A O 1
ATOM 736 N N . ALA A 1 94 ? -1.661 -26.432 -6.629 1.00 43.00 94 ALA A N 1
ATOM 737 C CA . ALA A 1 94 ? -0.577 -26.973 -7.460 1.00 43.00 94 ALA A CA 1
ATOM 738 C C . ALA A 1 94 ? -0.393 -28.510 -7.392 1.00 43.00 94 ALA A C 1
ATOM 740 O O . ALA A 1 94 ? 0.657 -29.003 -7.784 1.00 43.00 94 ALA A O 1
ATOM 741 N N . ALA A 1 95 ? -1.368 -29.274 -6.881 1.00 37.41 95 ALA A N 1
ATOM 742 C CA . ALA A 1 95 ? -1.270 -30.739 -6.748 1.00 37.41 95 ALA A CA 1
ATOM 743 C C . ALA A 1 95 ? -2.371 -31.511 -7.503 1.00 37.41 95 ALA A C 1
ATOM 745 O O . ALA A 1 95 ? -2.644 -32.665 -7.185 1.00 37.41 95 ALA A O 1
ATOM 746 N N . ALA A 1 96 ? -3.015 -30.880 -8.486 1.00 38.66 96 ALA A N 1
ATOM 747 C CA . ALA A 1 96 ? -4.002 -31.526 -9.348 1.00 38.66 96 ALA A CA 1
ATOM 748 C C . ALA A 1 96 ? -3.741 -31.193 -10.824 1.00 38.66 96 ALA A C 1
ATOM 750 O O . ALA A 1 96 ? -4.575 -30.582 -11.490 1.00 38.66 96 ALA A O 1
ATOM 751 N N . ILE A 1 97 ? -2.558 -31.572 -11.308 1.00 39.84 97 ILE A N 1
ATOM 752 C CA . ILE A 1 97 ? -2.285 -31.837 -12.727 1.00 39.84 97 ILE A CA 1
ATOM 753 C C . ILE A 1 97 ? -1.257 -32.955 -12.827 1.00 39.84 97 ILE A C 1
ATOM 755 O O . ILE A 1 97 ? -0.271 -32.897 -12.059 1.00 39.84 97 ILE A O 1
#

pLDDT: mean 83.03, std 17.51, range [37.41, 96.75]

Foldseek 3Di:
DDDDPVVVVVVVLLVVLVVVLVPDDCPPDPDSCSSLQSSLVVVVVCCCPVDPVVVVCLVVQVDWDWGWDADPVPRDIDGPDTRHPDDPPPPPDVPDD

Mean predicted aligned error: 8.64 Å